Protein AF-S2Y688-F1 (afdb_monomer)

Secondary structure (DSSP, 8-state):
-EEEEEETTEEEEEEEEEE-SS-EEEEEEEEEEPPPP--SS-TT--SS------PPPPTT-EEEE-GGGEEE--SPPPPHHHHHHHHHHTT--

Radius of gyration: 14.84 Å; Cα contacts (8 Å, |Δi|>4): 167; chains: 1; bounding box: 41×28×36 Å

Solvent-accessible surface area (backbone atoms only — not comparable to full-atom values): 5542 Å² total; per-residue (Å²): 123,45,23,35,41,72,55,91,72,15,31,30,36,26,34,74,78,43,85,54,97,74,39,26,35,30,29,34,52,33,39,69,34,47,31,68,70,56,57,93,83,59,93,86,69,83,78,89,71,71,75,52,89,52,75,65,85,50,81,62,42,69,45,80,41,47,64,88,63,49,39,85,41,92,73,83,88,61,61,37,68,62,30,41,51,53,19,48,58,64,70,80,107

Nearest PDB structures (foldseek):
  1y71-assembly1_B  TM=9.036E-01  e=1.862E-05  Bacillus cereus
  1y71-assembly1_A  TM=9.138E-01  e=7.028E-05  Bacillus cereus
  2bkd-assembly1_N  TM=2.851E-01  e=4.933E-01  Homo sapiens
  3nsw-assembly6_F  TM=2.899E-01  e=5.955E+00  Ancylostoma ceylanicum

Sequence (93 aa):
MLYRFAHKTGVYVVKIVEEGSDQCLVQVLQVIKHPKQGDLHHPNEVEGVFFHERKALSLYEKRYTPQSRLKPFDGEVEDYTVTLQRAITNLET

Foldseek 3Di:
DWWWADDAQWIFIWDFPADDDFKTKIFGQATQAFHDWDDPPDDPDDPPDDTDDDGDQDHRRIDIDGCVRIDDDPDDGDHRVVRRVVNVVVNVD

Mean predicted aligned error: 6.17 Å

pLDDT: mean 87.77, std 15.49, range [52.0, 98.56]

Structure (mmCIF, N/CA/C/O backbone):
data_AF-S2Y688-F1
#
_entry.id   AF-S2Y688-F1
#
loop_
_atom_site.group_PDB
_atom_site.id
_atom_site.type_symbol
_atom_site.label_atom_id
_atom_site.label_alt_id
_atom_site.label_comp_id
_atom_site.label_asym_id
_atom_site.label_entity_id
_atom_site.label_seq_id
_atom_site.pdbx_PDB_ins_code
_atom_site.Cartn_x
_atom_site.Cartn_y
_atom_site.Cartn_z
_atom_site.occupancy
_atom_site.B_iso_or_equiv
_atom_site.auth_seq_id
_atom_site.auth_comp_id
_atom_site.auth_asym_id
_atom_site.auth_atom_id
_atom_site.pdbx_PDB_model_num
ATOM 1 N N . MET A 1 1 ? -14.633 -2.527 6.429 1.00 91.38 1 MET A N 1
ATOM 2 C CA . MET A 1 1 ? -14.647 -1.707 5.199 1.00 91.38 1 MET A CA 1
ATOM 3 C C . MET A 1 1 ? -13.226 -1.581 4.667 1.00 91.38 1 MET A C 1
ATOM 5 O O . MET A 1 1 ? -12.296 -1.597 5.471 1.00 91.38 1 MET A O 1
ATOM 9 N N . LEU A 1 2 ? -13.055 -1.514 3.346 1.00 97.44 2 LEU A N 1
ATOM 10 C CA . LEU A 1 2 ? -11.751 -1.385 2.692 1.00 97.44 2 LEU A CA 1
ATOM 11 C C . LEU A 1 2 ? -11.591 0.003 2.081 1.00 97.44 2 LEU A C 1
ATOM 13 O O . LEU A 1 2 ? -12.565 0.638 1.673 1.00 97.44 2 LEU A O 1
ATOM 17 N N . TYR A 1 3 ? -10.343 0.454 1.995 1.00 98.19 3 TYR A N 1
ATOM 18 C CA . TYR A 1 3 ? -10.017 1.774 1.479 1.00 98.19 3 TYR A CA 1
ATOM 19 C C . TYR A 1 3 ? -8.791 1.732 0.581 1.00 98.19 3 TYR A C 1
ATOM 21 O O . TYR A 1 3 ? -7.860 0.964 0.802 1.00 98.19 3 TYR A O 1
ATOM 29 N N . ARG A 1 4 ? -8.750 2.628 -0.401 1.00 98.12 4 ARG A N 1
ATOM 30 C CA . ARG A 1 4 ? -7.534 3.012 -1.106 1.00 98.12 4 ARG A CA 1
ATOM 31 C C . ARG A 1 4 ? -6.796 4.064 -0.300 1.00 98.12 4 ARG A C 1
ATOM 33 O O . ARG A 1 4 ? -7.366 5.088 0.078 1.00 98.12 4 ARG A O 1
ATOM 40 N N . PHE A 1 5 ? -5.510 3.826 -0.117 1.00 98.00 5 PHE A N 1
ATOM 41 C CA . PHE A 1 5 ? -4.588 4.706 0.570 1.00 98.00 5 PHE A CA 1
ATOM 42 C C . PHE A 1 5 ? -3.424 5.049 -0.360 1.00 98.00 5 PHE A C 1
ATOM 44 O O . PHE A 1 5 ? -2.737 4.164 -0.871 1.00 98.00 5 PHE A O 1
ATOM 51 N N . ALA A 1 6 ? -3.211 6.343 -0.591 1.00 96.88 6 ALA A N 1
ATOM 52 C CA . ALA A 1 6 ? -2.075 6.836 -1.360 1.00 96.88 6 ALA A CA 1
ATOM 53 C C . ALA A 1 6 ? -0.916 7.190 -0.424 1.00 96.88 6 ALA A C 1
ATOM 55 O O . ALA A 1 6 ? -1.086 7.934 0.547 1.00 96.88 6 ALA A O 1
ATOM 56 N N . HIS A 1 7 ? 0.278 6.696 -0.741 1.00 94.75 7 HIS A N 1
ATOM 57 C CA . HIS A 1 7 ? 1.494 7.058 -0.028 1.00 94.75 7 HIS A CA 1
ATOM 58 C C . HIS A 1 7 ? 2.679 7.171 -0.979 1.00 94.75 7 HIS A C 1
ATOM 60 O O . HIS A 1 7 ? 2.988 6.232 -1.720 1.00 94.75 7 HIS A O 1
ATOM 66 N N . LYS A 1 8 ? 3.372 8.316 -0.923 1.00 90.44 8 LYS A N 1
ATOM 67 C CA . LYS A 1 8 ? 4.284 8.746 -1.991 1.00 90.44 8 LYS A CA 1
ATOM 68 C C . LYS A 1 8 ? 3.538 8.634 -3.332 1.00 90.44 8 LYS A C 1
ATOM 70 O O . LYS A 1 8 ? 2.416 9.113 -3.447 1.00 90.44 8 LYS A O 1
ATOM 75 N N . THR A 1 9 ? 4.128 7.975 -4.322 1.00 91.94 9 THR A N 1
ATOM 76 C CA . THR A 1 9 ? 3.532 7.734 -5.644 1.00 91.94 9 THR A CA 1
ATOM 77 C C . THR A 1 9 ? 2.839 6.369 -5.765 1.00 91.94 9 THR A C 1
ATOM 79 O O . THR A 1 9 ? 2.337 6.046 -6.843 1.00 91.94 9 THR A O 1
ATOM 82 N N . GLY A 1 10 ? 2.813 5.577 -4.684 1.00 95.25 10 GLY A N 1
ATOM 83 C CA . GLY A 1 10 ? 2.159 4.270 -4.627 1.00 95.25 10 GLY A CA 1
ATOM 84 C C . GLY A 1 10 ? 0.723 4.345 -4.104 1.00 95.25 10 GLY A C 1
ATOM 85 O O . GLY A 1 10 ? 0.345 5.290 -3.404 1.00 95.25 10 GLY A O 1
ATOM 86 N N . VAL A 1 11 ? -0.073 3.332 -4.440 1.00 97.44 11 VAL A N 1
ATOM 87 C CA . VAL A 1 11 ? -1.478 3.202 -4.024 1.00 97.44 11 VAL A CA 1
ATOM 88 C C . VAL A 1 11 ? -1.716 1.788 -3.513 1.00 97.44 11 VAL A C 1
ATOM 90 O O . VAL A 1 11 ? -1.319 0.821 -4.160 1.00 97.44 11 VAL A O 1
ATOM 93 N N . TYR A 1 12 ? -2.384 1.682 -2.370 1.00 98.31 12 TYR A N 1
ATOM 94 C CA . TYR A 1 12 ? -2.566 0.439 -1.624 1.00 98.31 12 TYR A CA 1
ATOM 95 C C . TYR A 1 12 ? -4.031 0.265 -1.247 1.00 98.31 12 TYR A C 1
ATOM 97 O O . TYR A 1 12 ? -4.723 1.262 -1.032 1.00 98.31 12 TYR A O 1
ATOM 105 N N . VAL A 1 13 ? -4.489 -0.979 -1.114 1.00 98.50 13 VAL A N 1
ATOM 106 C CA . VAL A 1 13 ? -5.725 -1.261 -0.374 1.00 98.50 13 VAL A CA 1
ATOM 107 C C . VAL A 1 13 ? -5.370 -1.535 1.073 1.00 98.50 13 VAL A C 1
ATOM 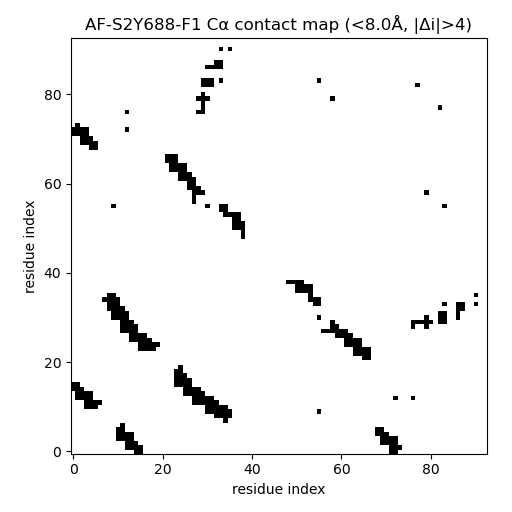109 O O . VAL A 1 13 ? -4.436 -2.283 1.375 1.00 98.50 13 VAL A O 1
ATOM 112 N N . VAL A 1 14 ? -6.123 -0.908 1.963 1.00 98.50 14 VAL A N 1
ATOM 113 C CA . VAL A 1 14 ? -5.932 -0.968 3.401 1.00 98.50 14 VAL A CA 1
ATOM 114 C C . VAL A 1 14 ? -7.257 -1.223 4.106 1.00 98.50 14 VAL A C 1
ATOM 116 O O . VAL A 1 14 ? -8.331 -0.901 3.591 1.00 98.50 14 VAL A O 1
ATOM 119 N N . LYS A 1 15 ? -7.168 -1.739 5.328 1.00 98.00 15 LYS A N 1
ATOM 120 C CA . LYS A 1 15 ? -8.256 -1.683 6.309 1.00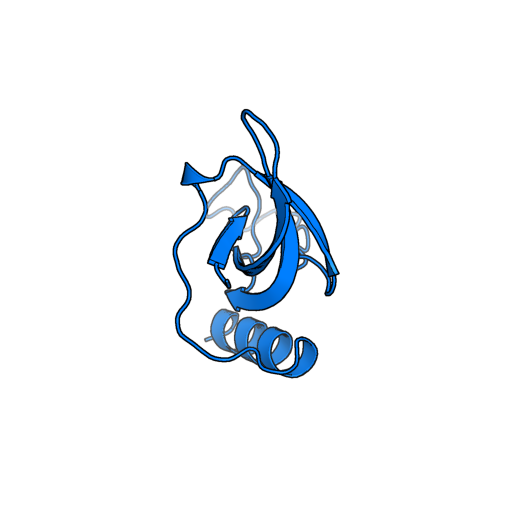 98.00 15 LYS A CA 1
ATOM 121 C C . LYS A 1 15 ? -7.878 -0.736 7.441 1.00 98.00 15 LYS A C 1
ATOM 123 O O . LYS A 1 15 ? -6.700 -0.643 7.785 1.00 98.00 15 LYS A O 1
ATOM 128 N N . ILE A 1 16 ? -8.863 -0.067 8.028 1.00 97.75 16 ILE A N 1
ATOM 129 C CA . ILE A 1 16 ? -8.675 0.634 9.301 1.00 97.75 16 ILE A CA 1
ATOM 130 C C . ILE A 1 16 ? -8.624 -0.428 10.403 1.00 97.75 16 ILE A C 1
ATOM 132 O O . ILE A 1 16 ? -9.448 -1.343 10.416 1.00 97.75 16 ILE A O 1
ATOM 136 N N . VAL A 1 17 ? -7.623 -0.344 11.276 1.00 97.75 17 VAL A N 1
ATOM 137 C CA . VAL A 1 17 ? -7.473 -1.229 12.443 1.00 97.75 17 VAL A CA 1
ATOM 138 C C . VAL A 1 17 ? -7.677 -0.498 13.763 1.00 97.75 17 VAL A C 1
ATOM 140 O O . VAL A 1 17 ? -7.991 -1.144 14.754 1.00 97.75 17 VAL A O 1
ATOM 143 N N . GLU A 1 18 ? -7.525 0.825 13.765 1.00 97.19 18 GLU A N 1
ATOM 144 C CA . GLU A 1 18 ? -7.796 1.680 14.916 1.00 97.19 18 GLU A CA 1
ATOM 145 C C . GLU A 1 18 ? -8.321 3.031 14.425 1.00 97.19 18 GLU A C 1
ATOM 147 O O . GLU A 1 18 ? -7.748 3.636 13.510 1.00 97.19 18 GLU A O 1
ATOM 152 N N . GLU A 1 19 ? -9.415 3.494 15.019 1.00 94.12 19 GLU A N 1
ATOM 153 C CA . GLU A 1 19 ? -9.966 4.825 14.785 1.00 94.12 19 GLU A CA 1
ATOM 154 C C . GLU A 1 19 ? -9.518 5.762 15.907 1.00 94.12 19 GLU A C 1
ATOM 156 O O . GLU A 1 19 ? -9.653 5.438 17.084 1.00 94.12 19 GLU A O 1
ATOM 161 N N . GLY A 1 20 ? -8.983 6.924 15.538 1.00 89.56 20 GLY A N 1
ATOM 162 C CA . GLY A 1 20 ? -8.659 8.013 16.456 1.00 89.56 20 GLY A CA 1
ATOM 163 C C . GLY A 1 20 ? -9.402 9.293 16.073 1.00 89.56 20 GLY A C 1
ATOM 164 O O . GLY A 1 20 ? -10.082 9.341 15.047 1.00 89.56 20 GLY A O 1
ATOM 165 N N . SER A 1 21 ? -9.258 10.337 16.894 1.00 86.06 21 SER A N 1
ATOM 166 C CA . SER A 1 21 ? -9.941 11.628 16.705 1.00 86.06 21 SER A CA 1
ATOM 167 C C . SER A 1 21 ? -9.572 12.310 15.385 1.00 86.06 21 SER A C 1
ATOM 169 O O . SER A 1 21 ? -10.450 12.741 14.645 1.00 86.06 21 SER A O 1
ATOM 171 N N . ASP A 1 22 ? -8.274 12.371 15.076 1.00 90.19 22 ASP A N 1
ATOM 172 C CA . ASP A 1 22 ? -7.742 13.120 13.926 1.00 90.19 22 ASP A CA 1
ATOM 173 C C . ASP A 1 22 ? -7.101 12.213 12.870 1.00 90.19 22 ASP A C 1
ATOM 175 O O . ASP A 1 22 ? -6.991 12.553 11.687 1.00 90.19 22 ASP A O 1
ATOM 179 N N . GLN A 1 23 ? -6.647 11.038 13.301 1.00 95.69 23 GLN A N 1
ATOM 180 C CA . GLN A 1 23 ? -5.976 10.055 12.466 1.00 95.69 23 GLN A CA 1
ATOM 181 C C . GLN A 1 23 ? -6.504 8.664 12.771 1.00 95.69 23 GLN A C 1
ATOM 183 O O . GLN A 1 23 ? -6.937 8.365 13.877 1.00 95.69 23 GLN A O 1
ATOM 188 N N . CYS A 1 24 ? -6.426 7.803 11.769 1.00 96.69 24 CYS A N 1
ATOM 189 C CA . CYS A 1 24 ? -6.707 6.386 11.904 1.00 96.69 24 CYS A CA 1
ATOM 190 C C . CYS A 1 24 ? -5.449 5.586 11.576 1.00 96.69 24 CYS A C 1
ATOM 192 O O . CYS A 1 24 ? -4.616 6.007 10.761 1.00 96.69 24 CYS A O 1
ATOM 194 N N . LEU A 1 25 ? -5.317 4.431 12.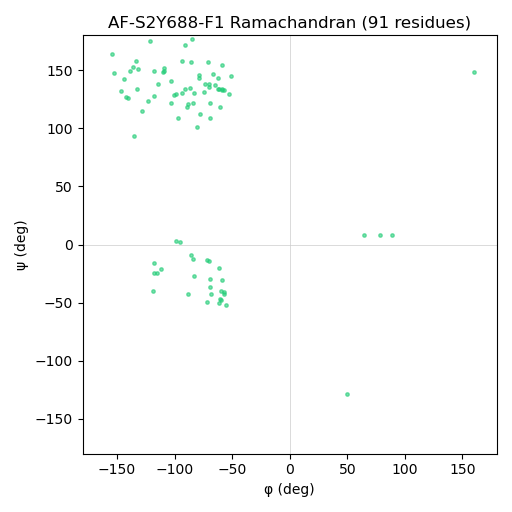217 1.00 98.00 25 LEU A N 1
ATOM 195 C CA . LEU A 1 25 ? -4.288 3.459 11.901 1.00 98.00 25 LEU A CA 1
ATOM 196 C C . LEU A 1 25 ? -4.822 2.540 10.811 1.00 98.00 25 LEU A C 1
ATOM 198 O O . LEU A 1 25 ? -5.828 1.852 10.994 1.00 98.00 25 LEU A O 1
ATOM 202 N N . VAL A 1 26 ? -4.133 2.508 9.676 1.00 98.19 26 VAL A N 1
ATOM 203 C CA . VAL A 1 26 ? -4.464 1.610 8.571 1.00 98.19 26 VAL A CA 1
ATOM 204 C C . VAL A 1 26 ? -3.426 0.514 8.427 1.00 98.19 26 VAL A C 1
ATOM 206 O O . VAL A 1 26 ? -2.251 0.730 8.706 1.00 98.19 26 VAL A O 1
ATOM 209 N N . G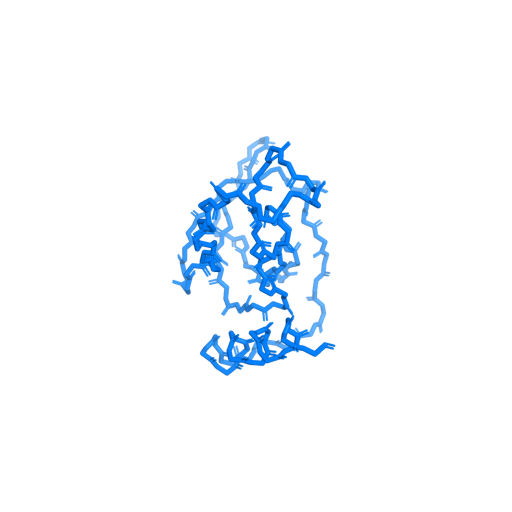LN A 1 27 ? -3.862 -0.654 7.966 1.00 98.56 27 GLN A N 1
ATOM 210 C CA . GLN A 1 27 ? -3.028 -1.822 7.696 1.00 98.56 27 GLN A CA 1
ATOM 211 C C . GLN A 1 27 ? -3.105 -2.181 6.210 1.00 98.56 27 GLN A C 1
ATOM 213 O O . GLN A 1 27 ? -4.202 -2.352 5.674 1.00 98.56 27 GLN A O 1
ATOM 218 N N . VAL A 1 28 ? -1.947 -2.313 5.559 1.00 98.50 28 VAL A N 1
ATOM 219 C CA . VAL A 1 28 ? -1.829 -2.668 4.134 1.00 98.50 28 VAL A CA 1
ATOM 220 C C . VAL A 1 28 ? -2.222 -4.120 3.884 1.00 98.50 28 VAL A C 1
ATOM 222 O O . VAL A 1 28 ? -1.812 -5.014 4.623 1.00 98.50 28 VAL A O 1
ATOM 225 N N . LEU A 1 29 ? -3.012 -4.338 2.829 1.00 98.50 29 LEU A N 1
ATOM 226 C CA . LEU A 1 29 ? -3.492 -5.656 2.407 1.00 98.50 29 LEU A CA 1
ATOM 227 C C . LEU A 1 29 ? -3.019 -6.035 0.999 1.00 98.50 29 LEU A C 1
ATOM 229 O O . LEU A 1 29 ? -2.638 -7.175 0.790 1.00 98.50 29 LEU A O 1
ATOM 233 N N . GLN A 1 30 ? -3.005 -5.094 0.050 1.00 98.19 30 GLN A N 1
ATOM 234 C CA . GLN A 1 30 ? -2.531 -5.331 -1.323 1.00 98.19 30 GLN A CA 1
ATOM 235 C C . GLN A 1 30 ? -2.027 -4.045 -1.989 1.00 98.19 30 GLN A C 1
ATOM 237 O O . GLN A 1 30 ? -2.328 -2.932 -1.534 1.00 98.19 30 GLN A O 1
ATOM 242 N N . VAL A 1 31 ? -1.284 -4.193 -3.089 1.00 97.94 31 VAL A N 1
ATOM 243 C CA . VAL A 1 31 ? -0.707 -3.083 -3.863 1.00 97.94 31 VAL A CA 1
ATOM 244 C C . VAL A 1 31 ? -1.518 -2.852 -5.141 1.00 97.94 31 VAL A C 1
ATOM 246 O O . VAL A 1 31 ? -1.642 -3.736 -5.975 1.00 97.94 31 VAL A O 1
ATOM 249 N N . ILE A 1 32 ? -2.049 -1.642 -5.333 1.00 96.62 32 ILE A N 1
ATOM 250 C CA . ILE A 1 32 ? -2.695 -1.240 -6.599 1.00 96.62 32 ILE A CA 1
ATOM 251 C C . ILE A 1 32 ? -1.655 -0.659 -7.560 1.00 96.62 32 ILE A C 1
ATOM 253 O O . ILE A 1 32 ? -1.687 -0.924 -8.757 1.00 96.62 32 ILE A O 1
ATOM 257 N N . LYS A 1 33 ? -0.747 0.173 -7.039 1.00 95.69 33 LYS A N 1
ATOM 258 C CA . LYS A 1 33 ? 0.289 0.850 -7.822 1.00 95.69 33 LYS A CA 1
ATOM 259 C C . LYS A 1 33 ? 1.602 0.870 -7.057 1.00 95.69 33 LYS A C 1
ATOM 261 O O . LYS A 1 33 ? 1.640 1.381 -5.933 1.00 95.69 33 LYS A O 1
ATOM 266 N N . HIS A 1 34 ? 2.668 0.384 -7.689 1.00 94.69 34 HIS A N 1
ATOM 267 C CA . HIS A 1 34 ? 4.009 0.441 -7.124 1.00 94.69 34 HIS A CA 1
ATOM 268 C C . HIS A 1 34 ? 4.512 1.896 -7.117 1.00 94.69 34 HIS A C 1
ATOM 270 O O . HIS A 1 34 ? 4.278 2.633 -8.084 1.00 94.69 34 HIS A O 1
ATOM 276 N N . PRO A 1 35 ? 5.170 2.365 -6.041 1.00 92.00 35 PRO A N 1
ATOM 277 C CA . PRO A 1 35 ? 5.775 3.688 -6.044 1.00 92.00 35 PRO A CA 1
ATOM 278 C C . PRO A 1 35 ? 6.804 3.801 -7.177 1.00 92.00 35 PRO A C 1
ATOM 280 O O . PRO A 1 35 ? 7.636 2.917 -7.374 1.00 92.00 35 PRO A O 1
ATOM 283 N N . LYS A 1 36 ? 6.742 4.912 -7.918 1.00 84.81 36 LYS A N 1
ATOM 284 C CA . LYS A 1 36 ? 7.718 5.231 -8.964 1.00 84.81 36 LYS A CA 1
ATOM 285 C C . LYS A 1 36 ? 9.114 5.379 -8.358 1.00 84.81 36 LYS A C 1
ATOM 287 O O . LYS A 1 36 ? 9.269 6.089 -7.355 1.00 84.81 36 LYS A O 1
ATOM 292 N N . GLN A 1 37 ? 10.090 4.757 -9.014 1.00 75.75 37 GLN A N 1
ATOM 293 C CA . GLN A 1 37 ? 11.512 5.005 -8.794 1.00 75.75 37 GLN A CA 1
ATOM 294 C C . GLN A 1 37 ? 11.851 6.426 -9.254 1.00 75.75 37 GLN A C 1
ATOM 296 O O . GLN A 1 37 ? 11.226 6.944 -10.179 1.00 75.75 37 GLN A O 1
ATOM 301 N N . GLY A 1 38 ? 12.799 7.077 -8.591 1.00 62.75 38 GLY A N 1
ATOM 302 C CA . GLY A 1 38 ? 13.269 8.388 -9.022 1.00 62.75 38 GLY A CA 1
ATOM 303 C C . GLY A 1 38 ? 13.971 9.161 -7.919 1.00 62.75 38 GLY A C 1
ATOM 304 O O . GLY A 1 38 ? 13.620 9.041 -6.737 1.00 62.75 38 GLY A O 1
ATOM 305 N N . ASP A 1 39 ? 14.937 9.970 -8.339 1.00 57.72 39 ASP A N 1
ATOM 306 C CA . ASP A 1 39 ? 15.526 11.011 -7.513 1.00 57.72 39 ASP A CA 1
ATOM 307 C C . ASP A 1 39 ? 14.433 12.028 -7.137 1.00 57.72 39 ASP A C 1
ATOM 309 O O . ASP A 1 39 ? 13.592 12.414 -7.951 1.00 57.72 39 ASP A O 1
ATOM 313 N N . LEU A 1 40 ? 14.381 12.395 -5.858 1.00 54.75 40 LEU A N 1
ATOM 314 C CA . LEU A 1 40 ? 13.403 13.347 -5.334 1.00 54.75 40 LEU A CA 1
ATOM 315 C C . LEU A 1 40 ? 13.722 14.785 -5.795 1.00 54.75 40 LEU A C 1
ATOM 317 O O . LEU A 1 40 ? 12.857 15.647 -5.655 1.00 54.75 40 LEU A O 1
ATOM 321 N N . HIS A 1 41 ? 14.923 15.033 -6.339 1.00 53.47 41 HIS A N 1
ATOM 322 C CA . HIS A 1 41 ? 15.441 16.385 -6.549 1.00 53.47 41 HIS A CA 1
ATOM 323 C C . HIS A 1 41 ? 15.720 16.793 -8.010 1.00 53.47 41 HIS A C 1
ATOM 325 O O . HIS A 1 41 ? 15.607 17.984 -8.287 1.00 53.47 41 HIS A O 1
ATOM 331 N N . HIS A 1 42 ? 15.966 15.872 -8.958 1.00 52.97 42 HIS A N 1
ATOM 332 C CA . HIS A 1 42 ? 16.322 16.247 -10.343 1.00 52.97 42 HIS A CA 1
ATOM 333 C C . HIS A 1 42 ? 15.584 15.427 -11.418 1.00 52.97 42 HIS A C 1
ATOM 335 O O . HIS A 1 42 ? 16.028 14.348 -11.812 1.00 52.97 42 HIS A O 1
ATOM 341 N N . PRO A 1 43 ? 14.440 15.906 -11.936 1.00 52.00 43 PRO A N 1
ATOM 342 C CA . PRO A 1 43 ? 13.857 15.331 -13.143 1.00 52.00 43 PRO A CA 1
ATOM 343 C C . PRO A 1 43 ? 14.734 15.666 -14.371 1.00 52.00 43 PRO A C 1
ATOM 345 O O . PRO A 1 43 ? 14.900 16.838 -14.692 1.00 52.00 43 PRO A O 1
ATOM 348 N N . ASN A 1 44 ? 15.223 14.636 -15.082 1.00 55.88 44 ASN A N 1
ATOM 349 C CA . ASN A 1 44 ? 15.946 14.660 -16.379 1.00 55.88 44 ASN A CA 1
ATOM 350 C C . ASN A 1 44 ? 17.485 14.798 -16.385 1.00 55.88 44 ASN A C 1
ATOM 352 O O . ASN A 1 44 ? 18.054 14.912 -17.471 1.00 55.88 44 ASN A O 1
ATOM 356 N N . GLU A 1 45 ? 18.181 14.740 -15.250 1.00 53.69 45 GLU A N 1
ATOM 357 C CA . GLU A 1 45 ? 19.641 14.546 -15.281 1.00 53.69 45 GLU A CA 1
ATOM 358 C C . GLU A 1 45 ? 19.987 13.071 -15.534 1.00 53.69 45 GLU A C 1
ATOM 360 O O . GLU A 1 45 ? 19.277 12.172 -15.089 1.00 53.69 45 GLU A O 1
ATOM 365 N N . VAL A 1 46 ? 21.051 12.820 -16.299 1.00 56.03 46 VAL A N 1
ATOM 366 C CA . VAL A 1 46 ? 21.522 11.470 -16.671 1.00 56.03 46 VAL A CA 1
ATOM 367 C C . VAL A 1 46 ? 22.934 11.169 -16.156 1.00 56.03 46 VAL A C 1
ATOM 369 O O . VAL A 1 46 ? 23.314 10.004 -16.077 1.00 56.03 46 VAL A O 1
ATOM 372 N N . GLU A 1 47 ? 23.698 12.188 -15.750 1.00 55.44 47 GLU A N 1
ATOM 373 C CA . GLU A 1 47 ? 25.036 12.036 -15.168 1.00 55.44 47 GLU A CA 1
ATOM 374 C C . GLU A 1 47 ? 24.982 12.163 -13.639 1.00 55.44 47 GLU A C 1
ATOM 376 O O . GLU A 1 47 ? 24.422 13.112 -13.105 1.00 55.44 47 GLU A O 1
ATOM 381 N N . GLY A 1 48 ? 25.560 11.196 -12.917 1.00 57.25 48 GLY A N 1
ATOM 382 C CA . GLY A 1 48 ? 25.698 11.250 -11.452 1.00 57.25 48 GLY A CA 1
ATOM 383 C C . GLY A 1 48 ? 24.444 10.900 -10.635 1.00 57.25 48 GLY A C 1
ATOM 384 O O . GLY A 1 48 ? 24.457 11.047 -9.412 1.00 57.25 48 GLY A O 1
ATOM 385 N N . VAL A 1 49 ? 23.370 10.418 -11.269 1.00 55.38 49 VAL A N 1
ATOM 386 C CA . VAL A 1 49 ? 22.095 10.159 -10.582 1.00 55.38 49 VAL A CA 1
ATOM 387 C C . VAL A 1 49 ? 22.137 8.853 -9.788 1.00 55.38 49 VAL A C 1
ATOM 389 O O . VAL A 1 49 ? 22.160 7.754 -10.343 1.00 55.38 49 VAL A O 1
ATOM 392 N N . PHE A 1 50 ? 22.095 8.966 -8.461 1.00 54.50 50 PHE A N 1
ATOM 393 C CA . PHE A 1 50 ? 21.893 7.827 -7.567 1.00 54.50 50 PHE A CA 1
ATOM 394 C C . PHE A 1 50 ? 20.404 7.473 -7.501 1.00 54.50 50 PHE A C 1
ATOM 396 O O . PHE A 1 50 ? 19.617 8.098 -6.781 1.00 54.50 50 PHE A O 1
ATOM 403 N N . PHE A 1 51 ? 20.003 6.435 -8.235 1.00 61.12 51 PHE A N 1
ATOM 404 C CA . PHE A 1 51 ? 18.656 5.884 -8.134 1.00 61.12 51 PHE A CA 1
ATOM 405 C C . PHE A 1 51 ? 18.474 5.190 -6.782 1.00 61.12 51 PHE A C 1
ATOM 407 O O . PHE A 1 51 ? 19.027 4.123 -6.528 1.00 61.12 51 PHE A O 1
ATOM 414 N N . HIS A 1 52 ? 17.677 5.796 -5.904 1.00 64.81 52 HIS A N 1
ATOM 415 C CA . HIS A 1 52 ? 17.260 5.150 -4.666 1.00 64.81 52 HIS A CA 1
ATOM 416 C C . HIS A 1 52 ? 16.050 4.259 -4.933 1.00 64.81 52 HIS A C 1
ATOM 418 O O . HIS A 1 52 ? 14.998 4.747 -5.361 1.00 64.81 52 HIS A O 1
ATOM 424 N N . GLU A 1 53 ? 16.184 2.970 -4.623 1.00 73.12 53 GLU A N 1
ATOM 425 C CA . GLU A 1 53 ? 15.077 2.023 -4.683 1.00 73.12 53 GLU A CA 1
ATOM 426 C C . GLU A 1 53 ? 13.961 2.455 -3.714 1.00 73.12 53 GLU A C 1
ATOM 428 O O . GLU A 1 53 ? 14.134 2.527 -2.494 1.00 73.12 53 GLU A O 1
ATOM 433 N N . ARG A 1 54 ? 12.776 2.744 -4.249 1.00 84.75 54 ARG A N 1
ATOM 434 C CA . ARG A 1 54 ? 11.555 2.948 -3.471 1.00 84.75 54 ARG A CA 1
ATOM 435 C C . ARG A 1 54 ? 10.756 1.664 -3.441 1.00 84.75 54 ARG A C 1
ATOM 437 O O . ARG A 1 54 ? 10.138 1.297 -4.435 1.00 84.75 54 ARG A O 1
ATOM 444 N N . LYS A 1 55 ? 10.721 1.035 -2.272 1.00 90.62 55 LYS A N 1
ATOM 445 C CA . LYS A 1 55 ? 9.915 -0.158 -2.013 1.00 90.62 55 LYS A CA 1
ATOM 446 C C . LYS A 1 55 ? 8.449 0.204 -1.777 1.00 90.62 55 LYS A C 1
ATOM 448 O O . LYS A 1 55 ? 8.140 1.257 -1.203 1.00 90.62 55 LYS A O 1
ATOM 453 N N . ALA A 1 56 ? 7.556 -0.674 -2.222 1.00 94.50 56 ALA A N 1
ATOM 454 C CA . ALA A 1 56 ? 6.164 -0.680 -1.790 1.00 94.50 56 ALA A CA 1
ATOM 455 C C . ALA A 1 56 ? 6.066 -0.863 -0.263 1.00 94.50 56 ALA A C 1
ATOM 457 O O . ALA A 1 56 ? 6.967 -1.424 0.361 1.00 94.50 56 ALA A O 1
ATOM 458 N N . LEU A 1 57 ? 4.971 -0.386 0.336 1.00 97.12 57 LEU A N 1
ATOM 459 C CA . LEU A 1 57 ? 4.658 -0.706 1.734 1.00 97.12 57 LEU A CA 1
ATOM 460 C C . LEU A 1 57 ? 4.392 -2.201 1.866 1.00 97.12 57 LEU A C 1
ATOM 462 O O . LEU A 1 57 ? 3.665 -2.751 1.042 1.00 97.12 57 LEU A O 1
ATOM 466 N N . SER A 1 58 ? 4.931 -2.819 2.911 1.00 97.81 58 SER A N 1
ATOM 467 C CA . SER A 1 58 ? 4.866 -4.269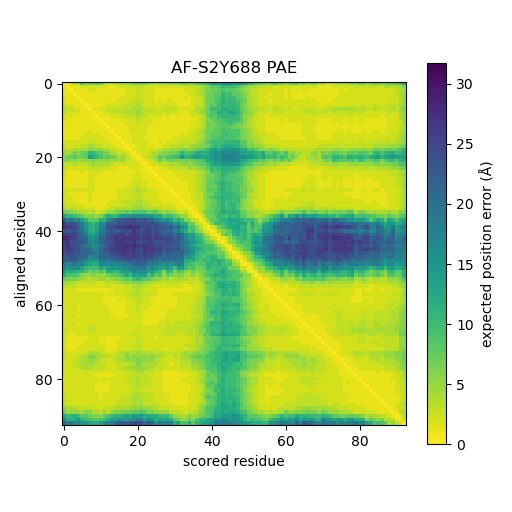 3.107 1.00 97.81 58 SER A CA 1
ATOM 468 C C . SER A 1 58 ? 3.456 -4.743 3.461 1.00 97.81 58 SER A C 1
ATOM 470 O O . SER A 1 58 ? 2.648 -3.991 4.016 1.00 97.81 58 SER A O 1
ATOM 472 N N . LEU A 1 59 ? 3.171 -6.024 3.207 1.00 98.31 59 LEU A N 1
ATOM 473 C CA . LEU A 1 59 ? 1.960 -6.670 3.710 1.00 98.31 59 LEU A CA 1
ATOM 474 C C . LEU A 1 59 ? 1.860 -6.461 5.227 1.00 98.31 59 LEU A C 1
ATOM 476 O O . LEU A 1 59 ? 2.813 -6.708 5.963 1.00 98.31 59 LEU A O 1
ATOM 480 N N . TYR A 1 60 ? 0.699 -5.999 5.685 1.00 98.12 60 TYR A N 1
ATOM 481 C CA . TYR A 1 60 ? 0.406 -5.699 7.087 1.00 98.12 60 TYR A CA 1
ATOM 482 C C . TYR A 1 60 ? 1.213 -4.569 7.724 1.00 98.12 60 TYR A C 1
ATOM 484 O O . TYR A 1 60 ? 1.060 -4.322 8.925 1.00 98.12 60 TYR A O 1
ATOM 492 N N . GLU A 1 61 ? 1.998 -3.831 6.939 1.00 98.12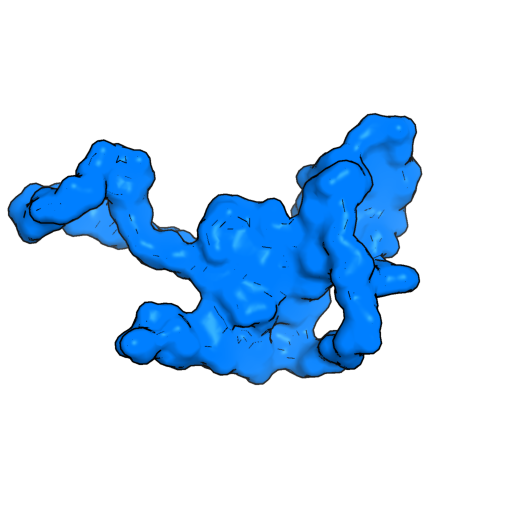 61 GLU A N 1
ATOM 493 C CA . GLU A 1 61 ? 2.582 -2.582 7.402 1.00 98.12 61 GLU A CA 1
ATOM 494 C C . GLU A 1 61 ? 1.463 -1.644 7.863 1.00 98.12 61 GLU A C 1
ATOM 496 O O . GLU A 1 61 ? 0.434 -1.489 7.190 1.00 98.12 61 GLU A O 1
ATOM 501 N N . LYS A 1 62 ? 1.653 -1.050 9.045 1.00 98.12 62 LYS A N 1
ATOM 502 C CA . LYS A 1 62 ? 0.691 -0.127 9.637 1.00 98.12 62 LYS A CA 1
ATOM 503 C C . LYS A 1 62 ? 1.156 1.309 9.468 1.00 98.12 62 LYS A C 1
ATOM 505 O O . LYS A 1 62 ? 2.336 1.606 9.639 1.00 98.12 62 LYS A O 1
ATOM 510 N N . ARG A 1 63 ? 0.223 2.215 9.182 1.00 97.38 63 ARG A N 1
ATOM 511 C CA . ARG A 1 63 ? 0.512 3.650 9.128 1.00 97.38 63 ARG A CA 1
ATOM 512 C C . ARG A 1 63 ? -0.651 4.475 9.647 1.00 97.38 63 ARG A C 1
ATOM 514 O O . ARG A 1 63 ? -1.801 4.184 9.338 1.00 97.38 63 ARG A O 1
ATOM 521 N N . TYR A 1 64 ? -0.334 5.547 10.358 1.00 97.50 64 TYR A N 1
ATOM 522 C CA . TYR A 1 64 ? -1.295 6.603 10.626 1.00 97.50 64 TYR A CA 1
ATOM 523 C C . TYR A 1 64 ? -1.565 7.451 9.383 1.00 97.50 64 TYR A C 1
ATOM 525 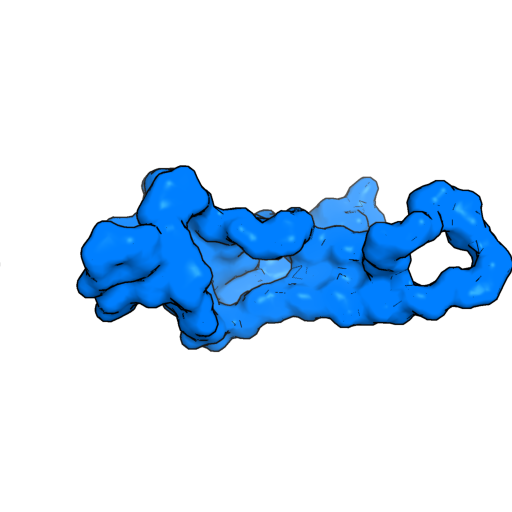O O . TYR A 1 64 ? -0.659 7.793 8.614 1.00 97.50 64 TYR A O 1
ATOM 533 N N . THR A 1 65 ? -2.832 7.788 9.179 1.00 96.31 65 THR A N 1
ATOM 534 C CA . THR A 1 65 ? -3.278 8.705 8.132 1.00 96.31 65 THR A CA 1
ATOM 535 C C . THR A 1 65 ? -4.577 9.388 8.555 1.00 96.31 65 THR A C 1
ATOM 537 O O . THR A 1 65 ? -5.403 8.763 9.224 1.00 96.31 65 THR A O 1
ATOM 540 N N . PRO A 1 66 ? -4.815 10.647 8.150 1.00 96.38 66 PRO A N 1
ATOM 541 C CA . PRO A 1 66 ? -6.141 11.238 8.276 1.00 96.38 66 PRO A CA 1
ATOM 542 C C . PRO A 1 66 ? -7.146 10.447 7.430 1.00 96.38 66 PRO A C 1
ATOM 544 O O . PRO A 1 66 ? -6.817 10.004 6.320 1.00 96.38 66 PRO A O 1
ATOM 547 N N . GLN A 1 67 ? -8.377 10.306 7.930 1.00 93.50 67 GLN A N 1
ATOM 548 C CA . GLN A 1 67 ? -9.453 9.606 7.220 1.00 93.50 67 GLN A CA 1
ATOM 549 C C . GLN A 1 67 ? -9.761 10.247 5.857 1.00 93.50 67 GLN A C 1
ATOM 551 O O . GLN A 1 67 ? -10.065 9.543 4.902 1.00 93.50 67 GLN A O 1
ATOM 556 N N . SER A 1 68 ? -9.580 11.564 5.715 1.00 94.50 68 SER A N 1
ATOM 557 C CA . SER A 1 68 ? -9.783 12.298 4.455 1.00 94.50 68 SER A CA 1
ATOM 558 C C . SER A 1 68 ? -8.870 11.857 3.301 1.00 94.50 68 SER A C 1
ATOM 560 O O . SER A 1 68 ? -9.177 12.111 2.137 1.00 94.50 68 SER A O 1
ATOM 562 N N . ARG A 1 69 ? -7.745 11.187 3.593 1.00 94.81 69 ARG A N 1
ATOM 563 C CA . ARG A 1 69 ? -6.848 10.616 2.571 1.00 94.81 69 ARG A CA 1
ATOM 564 C C . ARG A 1 69 ? -7.310 9.230 2.100 1.00 94.81 69 ARG A C 1
ATOM 566 O O . ARG A 1 69 ? -6.798 8.725 1.098 1.00 94.81 69 ARG A O 1
ATOM 573 N N . LEU A 1 70 ? -8.254 8.609 2.802 1.00 96.75 70 LEU A N 1
ATOM 574 C CA . LEU A 1 70 ? -8.810 7.314 2.443 1.00 96.75 70 LEU A CA 1
ATOM 575 C C . LEU A 1 70 ? -9.962 7.489 1.459 1.00 96.75 70 LEU A C 1
ATOM 577 O O . LEU A 1 70 ? -10.838 8.330 1.632 1.00 96.75 70 LEU A O 1
ATOM 581 N N . LYS A 1 71 ? -9.965 6.666 0.413 1.00 97.62 71 LYS A N 1
ATOM 582 C CA . LYS A 1 71 ? -11.086 6.570 -0.529 1.00 97.62 71 LYS A CA 1
ATOM 583 C C . LYS A 1 71 ? -11.708 5.186 -0.409 1.00 97.62 71 LYS A C 1
ATOM 585 O O . LYS A 1 71 ? -10.931 4.239 -0.352 1.00 97.62 71 LYS A O 1
ATOM 590 N N . PRO A 1 72 ? -13.039 5.023 -0.421 1.00 97.62 72 PRO A N 1
ATOM 591 C CA . PRO A 1 72 ? -13.654 3.699 -0.431 1.00 97.62 72 PRO A CA 1
ATOM 592 C C . PRO A 1 72 ? -13.086 2.798 -1.538 1.00 97.62 72 PRO A C 1
ATOM 594 O O . PRO A 1 72 ? -12.684 3.274 -2.614 1.00 97.62 72 PRO A O 1
ATOM 597 N N . PHE A 1 73 ? -12.998 1.507 -1.228 1.00 97.62 73 PHE A N 1
ATOM 598 C CA . PHE A 1 73 ? -12.627 0.451 -2.158 1.00 97.62 73 PHE A CA 1
ATOM 599 C C . PHE A 1 73 ? -13.680 -0.6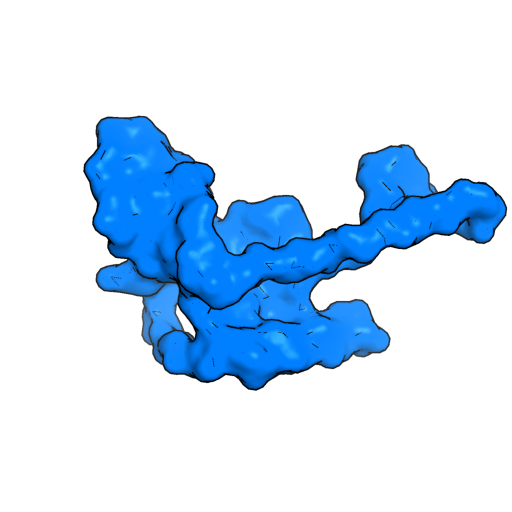54 -2.103 1.00 97.62 73 PHE A C 1
ATOM 601 O O . PHE A 1 73 ? -13.811 -1.319 -1.079 1.00 97.62 73 PHE A O 1
ATOM 608 N N . ASP A 1 74 ? -14.389 -0.842 -3.214 1.00 95.50 74 ASP A N 1
ATOM 609 C CA . ASP A 1 74 ? -15.492 -1.806 -3.334 1.00 95.50 74 ASP A CA 1
ATOM 610 C C . ASP A 1 74 ? -15.070 -3.128 -3.997 1.00 95.50 74 ASP A C 1
ATOM 612 O O . ASP A 1 74 ? -15.901 -3.993 -4.252 1.00 95.50 74 ASP A O 1
ATOM 616 N N . GLY A 1 75 ? -13.782 -3.279 -4.316 1.00 93.19 75 GLY A N 1
ATOM 617 C CA . GLY A 1 75 ? -13.242 -4.508 -4.890 1.00 93.19 75 GLY A CA 1
ATOM 618 C C . GLY A 1 75 ? -12.868 -5.546 -3.834 1.00 93.19 75 GLY A C 1
ATOM 619 O O . GLY A 1 75 ? -12.897 -5.295 -2.627 1.00 93.19 75 GLY A O 1
ATOM 620 N N . GLU A 1 76 ? -12.434 -6.706 -4.312 1.00 94.06 76 GLU A N 1
ATOM 621 C CA . GLU A 1 76 ? -11.914 -7.772 -3.463 1.00 94.06 76 GLU A CA 1
ATOM 622 C C . GLU A 1 76 ? -10.418 -7.588 -3.171 1.00 94.06 76 GLU A C 1
ATOM 624 O O . GLU A 1 76 ? -9.683 -6.892 -3.883 1.00 94.06 76 GLU A O 1
ATOM 629 N N . VAL A 1 77 ? -9.971 -8.191 -2.069 1.00 95.56 77 VAL A N 1
ATOM 630 C CA . VAL A 1 77 ? -8.549 -8.267 -1.728 1.00 95.56 77 VAL A CA 1
ATOM 631 C C . VAL A 1 77 ? -7.984 -9.527 -2.362 1.00 95.56 77 VAL A C 1
ATOM 633 O O . VAL A 1 77 ? -8.403 -10.631 -2.027 1.00 95.56 77 VAL A O 1
ATOM 636 N N . GLU A 1 78 ? -7.023 -9.346 -3.254 1.00 96.62 78 GLU A N 1
ATOM 637 C CA . GLU A 1 78 ? -6.215 -10.412 -3.833 1.00 96.62 78 GLU A CA 1
ATOM 638 C C . GLU A 1 78 ? -4.949 -10.641 -2.986 1.00 96.62 78 GLU A C 1
ATOM 640 O O . GLU A 1 78 ? -4.623 -9.866 -2.080 1.00 96.62 78 GLU A O 1
ATOM 645 N N . ASP A 1 79 ? -4.200 -11.703 -3.295 1.00 97.88 79 ASP A N 1
ATOM 646 C CA . ASP A 1 79 ? -2.917 -11.966 -2.646 1.00 97.88 79 ASP A CA 1
ATOM 647 C C . ASP A 1 79 ? -1.930 -10.802 -2.855 1.00 97.88 79 ASP A C 1
ATOM 649 O O . ASP A 1 79 ? -1.723 -10.292 -3.963 1.00 97.88 79 ASP A O 1
ATOM 653 N N . TYR A 1 80 ? -1.285 -10.382 -1.769 1.00 97.94 80 TYR A N 1
ATOM 654 C CA . TYR A 1 80 ? -0.364 -9.251 -1.791 1.00 97.94 80 TYR A CA 1
ATOM 655 C C . TYR A 1 80 ? 0.809 -9.470 -2.746 1.00 97.94 80 TYR A C 1
ATOM 657 O O . TYR A 1 80 ? 1.208 -8.541 -3.444 1.00 97.94 80 TYR A O 1
ATOM 665 N N . THR A 1 81 ? 1.359 -10.681 -2.800 1.00 97.12 81 THR A N 1
ATOM 666 C CA . THR A 1 81 ? 2.518 -10.988 -3.644 1.00 97.12 81 THR A CA 1
ATOM 667 C C . THR A 1 81 ? 2.129 -10.928 -5.116 1.00 97.12 81 THR A C 1
ATOM 669 O O . THR A 1 81 ? 2.851 -10.329 -5.915 1.00 97.12 81 THR A O 1
ATOM 672 N N . VAL A 1 82 ? 0.956 -11.468 -5.464 1.00 97.81 82 VAL A N 1
ATOM 673 C CA . VAL A 1 82 ? 0.387 -11.390 -6.820 1.00 97.81 82 VAL A CA 1
ATOM 674 C C . VAL A 1 82 ? 0.168 -9.936 -7.238 1.00 97.81 82 VAL A C 1
ATOM 676 O O . VAL A 1 82 ? 0.589 -9.520 -8.320 1.00 97.81 82 VAL A O 1
ATOM 679 N N . THR A 1 83 ? -0.449 -9.130 -6.374 1.00 97.69 83 THR A N 1
ATOM 680 C CA . THR A 1 83 ? -0.713 -7.719 -6.688 1.00 97.69 83 THR A CA 1
ATOM 681 C C . THR A 1 83 ? 0.553 -6.869 -6.746 1.00 97.69 83 THR A C 1
ATOM 683 O O . THR A 1 83 ? 0.657 -6.004 -7.614 1.00 97.69 83 THR A O 1
ATOM 686 N N . LEU A 1 84 ? 1.541 -7.140 -5.889 1.00 96.56 84 LEU A N 1
ATOM 687 C CA . LEU A 1 84 ? 2.851 -6.497 -5.927 1.00 96.56 84 LEU A CA 1
ATOM 688 C C . LEU A 1 84 ? 3.569 -6.781 -7.249 1.00 96.56 84 LEU A C 1
ATOM 690 O O . LEU A 1 84 ? 4.011 -5.837 -7.899 1.00 96.56 84 LEU A O 1
ATOM 694 N N . GLN A 1 85 ? 3.642 -8.050 -7.662 1.00 95.62 85 GLN A N 1
ATOM 695 C CA . GLN A 1 85 ? 4.228 -8.461 -8.944 1.00 95.62 85 GLN A CA 1
ATOM 696 C C . GLN A 1 85 ? 3.560 -7.723 -10.109 1.00 95.62 85 GLN A C 1
ATOM 698 O O . GLN A 1 85 ? 4.232 -7.031 -10.868 1.00 95.62 85 GLN A O 1
ATOM 703 N N . ARG A 1 86 ? 2.223 -7.757 -10.178 1.00 95.81 86 ARG A N 1
ATOM 704 C CA . ARG A 1 86 ? 1.442 -7.045 -11.203 1.00 95.81 86 ARG A CA 1
ATOM 705 C C . ARG A 1 86 ? 1.723 -5.539 -11.208 1.00 95.81 86 ARG A C 1
ATOM 707 O O . ARG A 1 86 ? 1.859 -4.932 -12.267 1.00 95.81 86 ARG A O 1
ATOM 714 N N . ALA A 1 87 ? 1.815 -4.924 -10.031 1.00 94.06 87 ALA A N 1
ATOM 715 C CA . ALA A 1 87 ? 2.080 -3.497 -9.896 1.00 94.06 87 ALA A CA 1
ATOM 716 C C . ALA A 1 87 ? 3.511 -3.106 -10.304 1.00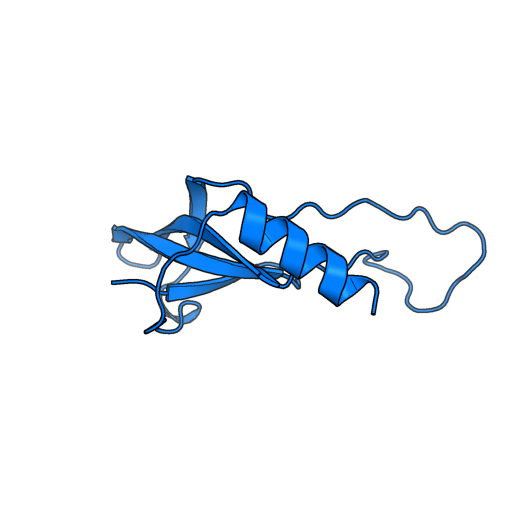 94.06 87 ALA A C 1
ATOM 718 O O . ALA A 1 87 ? 3.705 -1.977 -10.754 1.00 94.06 87 ALA A O 1
ATOM 719 N N . ILE A 1 88 ? 4.486 -4.007 -10.142 1.00 90.94 88 ILE A N 1
ATOM 720 C CA . ILE A 1 88 ? 5.862 -3.839 -10.628 1.00 90.94 88 ILE A CA 1
ATOM 721 C C . ILE A 1 88 ? 5.895 -3.974 -12.153 1.00 90.94 88 ILE A C 1
ATOM 723 O O . ILE A 1 88 ? 6.380 -3.065 -12.814 1.00 90.94 88 ILE A O 1
ATOM 727 N N . THR A 1 89 ? 5.298 -5.024 -12.726 1.00 90.38 89 THR A N 1
ATOM 728 C CA . THR A 1 89 ? 5.256 -5.228 -14.187 1.00 90.38 89 THR A CA 1
ATOM 729 C C . THR A 1 89 ? 4.610 -4.045 -14.919 1.00 90.38 89 THR A C 1
ATOM 731 O O . THR A 1 89 ? 5.123 -3.581 -15.932 1.00 90.38 89 THR A O 1
ATOM 734 N N . ASN A 1 90 ? 3.527 -3.488 -14.366 1.00 87.69 90 ASN A N 1
ATOM 735 C CA . ASN A 1 90 ? 2.855 -2.306 -14.920 1.00 87.69 90 ASN A CA 1
ATOM 736 C C . ASN A 1 90 ? 3.664 -1.000 -14.793 1.00 87.69 90 ASN A C 1
ATOM 738 O O . ASN A 1 90 ? 3.265 0.015 -15.355 1.00 87.69 90 ASN A O 1
ATOM 742 N N . LEU A 1 91 ? 4.725 -0.966 -13.978 1.00 78.94 91 LEU A N 1
ATOM 743 C CA . LEU A 1 91 ? 5.622 0.190 -13.877 1.00 78.94 91 LEU A CA 1
ATOM 744 C C . LEU A 1 91 ? 6.688 0.173 -14.983 1.00 78.94 91 LEU A C 1
ATOM 746 O O . LEU A 1 91 ? 7.201 1.232 -15.337 1.00 78.94 91 LEU A O 1
ATOM 750 N N . GLU A 1 92 ? 7.032 -1.016 -15.481 1.00 61.97 92 GLU A N 1
ATOM 751 C CA . GLU A 1 92 ? 8.060 -1.253 -16.503 1.00 61.97 92 GLU A CA 1
ATOM 752 C C . GLU A 1 92 ? 7.535 -1.098 -17.942 1.00 61.97 92 GLU A C 1
ATOM 754 O O . GLU A 1 92 ? 8.327 -1.111 -18.883 1.00 61.97 92 GLU A O 1
ATOM 759 N N . THR A 1 93 ? 6.217 -0.951 -18.106 1.00 53.28 93 THR A N 1
ATOM 760 C CA . THR A 1 93 ? 5.515 -0.746 -19.387 1.00 53.28 93 THR A CA 1
ATOM 761 C C . THR A 1 93 ? 5.062 0.698 -19.559 1.00 53.28 93 THR A C 1
ATOM 763 O O . THR A 1 93 ? 5.121 1.179 -20.712 1.00 53.28 93 THR A O 1
#